Protein AF-A0A447N6K6-F1 (afdb_monomer_lite)

InterPro domains:
  IPR001036 Acriflavin resistance protein [PF00873] (1-75)
  IPR027463 Multidrug efflux transporter AcrB TolC docking domain, DN/DC subdomains [G3DSA:3.30.2090.10] (1-77)
  IPR027463 Multidrug efflux transporter AcrB TolC docking domain, DN/DC subdomains [SSF82714] (1-74)

Organism: Salmonella enterica I (NCBI:txid59201)

Foldseek 3Di:
DDPVLLVVLLDVQQDWDQPDWPQDDPDDPPDPDGDRDGPHHGDDDLVSQQQRFSDQDPVRDTDGNVNPDDGDDDPDDD

Radius of gyration: 18.09 Å; chains: 1; bounding box: 45×27×48 Å

pLDDT: mean 73.56, std 16.89, range [46.66, 92.56]

Sequence (78 aa):
MTTKDVTDAIESQNAQIAVGQLGGTPSVDKQALNATINAQSLLQTPQQFRDITLRVNQDGSEVKLGDVATVELGGGKI

Structure (mmCIF, N/CA/C/O backbone):
data_AF-A0A447N6K6-F1
#
_entry.id   AF-A0A447N6K6-F1
#
loop_
_atom_site.group_PDB
_atom_site.id
_atom_site.type_symbol
_atom_site.label_atom_id
_atom_site.label_alt_id
_atom_site.label_comp_id
_atom_site.label_asym_id
_atom_site.label_entity_id
_atom_site.label_seq_id
_atom_site.pdbx_PDB_ins_code
_atom_site.Cartn_x
_atom_site.Cartn_y
_atom_site.Cartn_z
_atom_site.occupancy
_atom_site.B_iso_or_equiv
_atom_site.auth_seq_id
_atom_site.auth_comp_id
_atom_site.auth_asym_id
_atom_site.auth_atom_id
_atom_site.pdbx_PDB_model_num
ATOM 1 N N . MET A 1 1 ? -1.987 -2.285 -16.070 1.00 74.69 1 MET A N 1
ATOM 2 C CA . MET A 1 1 ? -1.309 -1.860 -14.841 1.00 74.69 1 MET A CA 1
ATOM 3 C C . MET A 1 1 ? -0.343 -0.766 -15.222 1.00 74.69 1 MET A C 1
ATOM 5 O O . MET A 1 1 ? 0.407 -0.941 -16.176 1.00 74.69 1 MET A O 1
ATOM 9 N N . THR A 1 2 ? -0.441 0.367 -14.554 1.00 88.50 2 THR A N 1
ATOM 10 C CA . THR A 1 2 ? 0.354 1.570 -14.775 1.00 88.50 2 THR A CA 1
ATOM 11 C C . THR A 1 2 ? 1.105 1.917 -13.497 1.00 88.50 2 THR A C 1
ATOM 13 O O . THR A 1 2 ? 0.816 1.380 -12.429 1.00 88.50 2 THR A O 1
ATOM 16 N N . THR A 1 3 ? 2.060 2.838 -13.587 1.00 85.81 3 THR A N 1
ATOM 17 C CA . THR A 1 3 ? 2.771 3.352 -12.409 1.00 85.81 3 THR A CA 1
ATOM 18 C C . THR A 1 3 ? 1.824 3.987 -11.392 1.00 85.81 3 THR A C 1
ATOM 20 O O . THR A 1 3 ? 2.057 3.867 -10.194 1.00 85.81 3 THR A O 1
ATOM 23 N N . LYS A 1 4 ? 0.722 4.592 -11.854 1.00 88.94 4 LYS A N 1
ATOM 24 C CA . LYS A 1 4 ? -0.312 5.155 -10.985 1.00 88.94 4 LYS A CA 1
ATOM 25 C C . LYS A 1 4 ? -1.027 4.087 -10.151 1.00 88.94 4 LYS A C 1
ATOM 27 O O . LYS A 1 4 ? -1.234 4.309 -8.965 1.00 88.94 4 LYS A O 1
ATOM 32 N N . ASP A 1 5 ? -1.331 2.928 -10.737 1.00 85.19 5 ASP A N 1
ATOM 33 C CA . ASP A 1 5 ? -1.989 1.826 -10.013 1.00 85.19 5 ASP A CA 1
ATOM 34 C C . ASP A 1 5 ? -1.134 1.351 -8.824 1.00 85.19 5 ASP A C 1
ATOM 36 O O . ASP A 1 5 ? -1.656 0.991 -7.773 1.00 85.19 5 ASP A O 1
ATOM 40 N N . VAL A 1 6 ? 0.195 1.388 -8.977 1.00 85.62 6 VAL A N 1
ATOM 41 C CA . VAL A 1 6 ? 1.143 1.023 -7.916 1.00 85.62 6 VAL A CA 1
ATOM 42 C C . VAL A 1 6 ? 1.148 2.055 -6.791 1.00 85.62 6 VAL A C 1
ATOM 44 O O . VAL A 1 6 ? 1.073 1.679 -5.623 1.00 85.62 6 VAL A O 1
ATOM 47 N N . THR A 1 7 ? 1.222 3.347 -7.121 1.00 86.31 7 THR A N 1
ATOM 48 C CA . THR A 1 7 ? 1.192 4.422 -6.118 1.00 86.31 7 THR A CA 1
ATOM 49 C C . THR A 1 7 ? -0.110 4.401 -5.323 1.00 86.31 7 THR A C 1
ATOM 51 O O . THR A 1 7 ? -0.067 4.396 -4.095 1.00 86.31 7 THR A O 1
ATOM 54 N N . ASP A 1 8 ? -1.247 4.293 -6.012 1.00 87.88 8 ASP A N 1
ATOM 55 C CA . ASP A 1 8 ? -2.565 4.263 -5.378 1.00 87.88 8 ASP A CA 1
ATOM 56 C C . ASP A 1 8 ? -2.702 3.043 -4.437 1.00 87.88 8 ASP A C 1
ATOM 58 O O . ASP A 1 8 ? -3.225 3.156 -3.325 1.00 87.88 8 ASP A O 1
ATOM 62 N N . ALA A 1 9 ? -2.179 1.876 -4.837 1.00 86.00 9 ALA A N 1
ATOM 63 C CA . ALA A 1 9 ? -2.196 0.669 -4.009 1.00 86.00 9 ALA A CA 1
ATOM 64 C C . ALA A 1 9 ? -1.321 0.795 -2.752 1.00 86.00 9 ALA A C 1
ATOM 66 O O . ALA A 1 9 ? -1.736 0.363 -1.674 1.00 86.00 9 ALA A O 1
ATOM 67 N N . ILE A 1 10 ? -0.134 1.403 -2.876 1.00 85.19 10 ILE A N 1
ATOM 68 C CA . ILE A 1 10 ? 0.756 1.658 -1.738 1.00 85.19 10 ILE A CA 1
ATOM 69 C C . ILE A 1 10 ? 0.094 2.622 -0.756 1.00 85.19 10 ILE A C 1
ATOM 71 O O . ILE A 1 10 ? 0.056 2.324 0.433 1.00 85.19 10 ILE A O 1
ATOM 75 N N . GLU A 1 11 ? -0.458 3.741 -1.225 1.00 84.94 11 GLU A N 1
ATOM 76 C CA . GLU A 1 11 ? -1.126 4.719 -0.357 1.00 84.94 11 GLU A CA 1
ATOM 77 C C . GLU A 1 11 ? -2.340 4.118 0.361 1.00 84.94 11 GLU A C 1
ATOM 79 O O . GLU A 1 11 ? -2.530 4.346 1.554 1.00 84.94 11 GLU A O 1
ATOM 84 N N . SER A 1 12 ? -3.132 3.299 -0.337 1.00 83.12 12 SER A N 1
ATOM 85 C CA . SER A 1 12 ? -4.322 2.671 0.241 1.00 83.12 12 SER A CA 1
ATOM 86 C C . SER A 1 12 ? -4.006 1.597 1.286 1.00 83.12 12 SER A C 1
ATOM 88 O O . SER A 1 12 ? -4.798 1.420 2.210 1.00 83.12 12 SER A O 1
ATOM 90 N N . GLN A 1 13 ? -2.919 0.836 1.124 1.00 81.88 13 GLN A N 1
ATOM 91 C CA . GLN A 1 13 ? -2.583 -0.295 2.007 1.00 81.88 13 GLN A CA 1
ATOM 92 C C . GLN A 1 13 ? -1.538 0.056 3.069 1.00 81.88 13 GLN A C 1
ATOM 94 O O . GLN A 1 13 ? -1.453 -0.615 4.094 1.00 81.88 13 GLN A O 1
ATOM 99 N N . ASN A 1 14 ? -0.782 1.133 2.867 1.00 79.44 14 ASN A N 1
ATOM 100 C CA . ASN A 1 14 ? 0.107 1.723 3.860 1.00 79.44 14 ASN A CA 1
ATOM 101 C C . ASN A 1 14 ? -0.571 2.904 4.573 1.00 79.44 14 ASN A C 1
A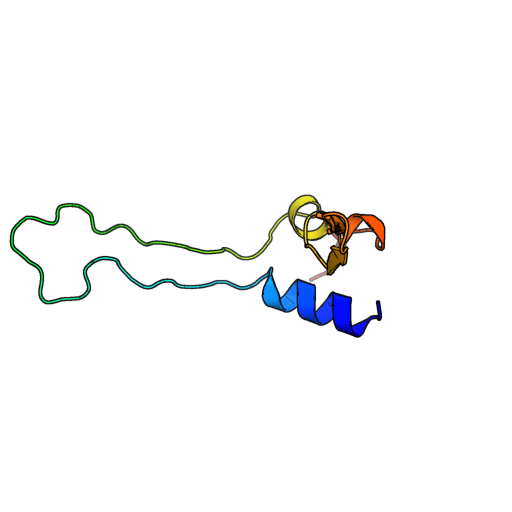TOM 103 O O . ASN A 1 14 ? -0.008 3.993 4.681 1.00 79.44 14 ASN A O 1
ATOM 107 N N . ALA A 1 15 ? -1.799 2.698 5.044 1.00 72.56 15 ALA A N 1
ATOM 108 C CA . ALA A 1 15 ? -2.573 3.708 5.751 1.00 72.56 15 ALA A CA 1
ATOM 109 C C . ALA A 1 15 ? -2.825 3.277 7.197 1.00 72.56 15 ALA A C 1
ATOM 111 O O . ALA A 1 15 ? -3.176 2.130 7.477 1.00 72.56 15 ALA A O 1
ATOM 112 N N . GLN A 1 16 ? -2.678 4.216 8.132 1.00 60.91 16 GLN A N 1
ATOM 113 C CA . GLN A 1 16 ? -3.103 4.002 9.508 1.00 60.91 16 GLN A CA 1
ATOM 114 C C . GLN A 1 16 ? -4.603 4.282 9.612 1.00 60.91 16 GLN A C 1
ATOM 116 O O . GLN A 1 16 ? -5.027 5.438 9.613 1.00 60.91 16 GLN A O 1
ATOM 121 N N . ILE A 1 17 ? -5.409 3.228 9.730 1.00 59.75 17 ILE A N 1
ATOM 122 C CA . ILE A 1 17 ? -6.848 3.371 9.969 1.00 59.75 17 ILE A CA 1
ATOM 123 C C . ILE A 1 17 ? -7.100 3.291 11.474 1.00 59.75 17 ILE A C 1
ATOM 125 O O . ILE A 1 17 ? -7.092 2.214 12.078 1.00 59.75 17 ILE A O 1
ATOM 129 N N . ALA A 1 18 ? -7.329 4.455 12.084 1.00 56.78 18 ALA A N 1
ATOM 130 C CA . ALA A 1 18 ? -7.843 4.552 13.443 1.00 56.78 18 ALA A CA 1
ATOM 131 C C . ALA A 1 18 ? -9.340 4.210 13.428 1.00 56.78 18 ALA A C 1
ATOM 133 O O . ALA A 1 18 ? -10.166 4.995 12.972 1.00 56.78 18 ALA A O 1
ATOM 134 N N . VAL A 1 19 ? -9.697 3.032 13.929 1.00 54.38 19 VAL A N 1
ATOM 135 C CA . VAL A 1 19 ? -11.077 2.500 13.894 1.00 54.38 19 VAL A CA 1
ATOM 136 C C . VAL A 1 19 ? -11.933 3.005 15.060 1.00 54.38 19 VAL A C 1
ATOM 138 O O . VAL A 1 19 ? -13.051 2.544 15.269 1.00 54.38 19 VAL A O 1
ATOM 141 N N . GLY A 1 20 ? -11.420 3.969 15.826 1.00 54.59 20 GLY A N 1
ATOM 142 C CA . GLY A 1 20 ? -12.047 4.467 17.046 1.00 54.59 20 GLY A CA 1
ATOM 143 C C . GLY A 1 20 ? -11.890 3.518 18.239 1.00 54.59 20 GLY A C 1
ATOM 144 O O . GLY A 1 20 ? -11.161 2.526 18.198 1.00 54.59 20 GLY A O 1
ATOM 145 N N . GLN A 1 21 ? -12.561 3.857 19.339 1.00 51.94 21 GLN A N 1
ATOM 146 C CA . GLN A 1 21 ? -12.635 3.025 20.539 1.00 51.94 21 GLN A CA 1
ATOM 147 C C . GLN A 1 21 ? -13.986 2.313 20.583 1.00 51.94 21 GLN A C 1
ATOM 149 O O . GLN A 1 21 ? -15.034 2.944 20.425 1.00 51.94 21 GLN A O 1
ATOM 154 N N . LEU A 1 22 ? -13.972 1.004 20.841 1.00 51.78 22 LEU A N 1
ATOM 155 C CA . LEU A 1 22 ? -15.191 0.268 21.152 1.00 51.78 22 LEU A CA 1
ATOM 156 C C . LEU A 1 22 ? -15.662 0.711 22.554 1.00 51.78 22 LEU A C 1
ATOM 158 O O . LEU A 1 22 ? -15.048 0.339 23.551 1.00 51.78 22 LEU A O 1
ATOM 162 N N . GLY A 1 23 ? -16.709 1.543 22.629 1.00 49.28 23 GLY A N 1
ATOM 163 C CA . GLY A 1 23 ? -17.239 2.079 23.896 1.00 49.28 23 GLY A CA 1
ATOM 164 C C . GLY A 1 23 ? -16.976 3.568 24.162 1.00 49.28 23 GLY A C 1
ATOM 165 O O . GLY A 1 23 ? -16.750 3.947 25.310 1.00 49.28 23 GLY A O 1
ATOM 166 N N . GLY A 1 24 ? -17.015 4.425 23.134 1.00 49.38 24 GLY A N 1
ATOM 167 C CA . GLY A 1 24 ? -17.187 5.868 23.350 1.00 49.38 24 GLY A CA 1
ATOM 168 C C . GLY A 1 24 ? -18.473 6.141 24.146 1.00 49.38 24 GLY A C 1
ATOM 169 O O . GLY A 1 24 ? -19.509 5.545 23.861 1.00 49.38 24 GLY A O 1
ATOM 170 N N . THR A 1 25 ? -18.387 6.985 25.174 1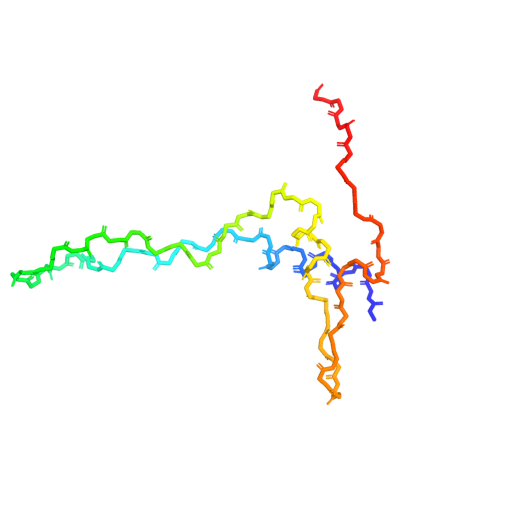.00 49.97 25 THR A N 1
ATOM 171 C CA . THR A 1 25 ? -19.462 7.295 26.133 1.00 49.97 25 THR A CA 1
ATOM 172 C C . THR A 1 25 ? -20.800 7.655 25.464 1.00 49.97 25 THR A C 1
ATOM 174 O O . THR A 1 25 ? -20.794 8.305 24.417 1.00 49.97 25 THR A O 1
ATOM 177 N N . PRO A 1 26 ? -21.956 7.302 26.074 1.00 48.16 26 PRO A N 1
ATOM 178 C CA . PRO A 1 26 ? -22.149 6.850 27.457 1.00 48.16 26 PRO A CA 1
ATOM 179 C C . PRO A 1 26 ? -22.132 5.318 27.607 1.00 48.16 26 PRO A C 1
ATOM 181 O O . PRO A 1 26 ? -22.816 4.595 26.887 1.00 48.16 26 PRO A O 1
ATOM 184 N N . SER A 1 27 ? -21.344 4.833 28.568 1.00 52.16 27 SER A N 1
ATOM 185 C CA . SER A 1 27 ? -21.106 3.411 28.837 1.00 52.16 27 SER A CA 1
ATOM 186 C C . SER A 1 27 ? -22.294 2.738 29.530 1.00 52.16 27 SER A C 1
ATOM 188 O O . SER A 1 27 ? -22.837 3.279 30.490 1.00 52.16 27 SER A O 1
ATOM 190 N N . VAL A 1 28 ? -22.651 1.524 29.104 1.00 54.53 28 VAL A N 1
ATOM 191 C CA . VAL A 1 28 ? -23.479 0.616 29.909 1.00 54.53 28 VAL A CA 1
ATOM 192 C C . VAL A 1 28 ? -22.628 0.026 31.040 1.00 54.53 28 VAL A C 1
ATOM 194 O O . VAL A 1 28 ? -21.500 -0.424 30.813 1.00 54.53 28 VAL A O 1
ATOM 197 N N . ASP A 1 29 ? -23.150 0.051 32.267 1.00 50.22 29 ASP A N 1
ATOM 198 C CA . ASP A 1 29 ? -22.520 -0.528 33.456 1.00 50.22 29 ASP A CA 1
ATOM 199 C C . ASP A 1 29 ? -22.138 -1.995 33.187 1.00 50.22 29 ASP A C 1
ATOM 201 O O . ASP A 1 29 ? -23.033 -2.836 33.099 1.00 50.22 29 ASP A O 1
ATOM 205 N N . LYS A 1 30 ? -20.827 -2.285 33.056 1.00 51.22 30 LYS A N 1
ATOM 206 C CA . LYS A 1 30 ? -20.135 -3.608 32.951 1.00 51.22 30 LYS A CA 1
ATOM 207 C C . LYS A 1 30 ? -19.205 -3.819 31.741 1.00 51.22 30 LYS A C 1
ATOM 209 O O . LYS A 1 30 ? -18.740 -4.941 31.542 1.00 51.22 30 LYS A O 1
ATOM 214 N N . GLN A 1 31 ? -18.846 -2.806 30.955 1.00 46.91 31 GLN A N 1
ATOM 215 C CA . GLN A 1 31 ? -17.871 -3.016 29.870 1.00 46.91 31 GLN A CA 1
ATOM 216 C C . GLN A 1 31 ? -16.413 -2.921 30.365 1.00 46.91 31 GLN A C 1
ATOM 218 O O . GLN A 1 31 ? -15.796 -1.862 30.369 1.00 46.91 31 GLN A O 1
ATOM 223 N N . ALA A 1 32 ? -15.852 -4.058 30.788 1.00 48.44 32 ALA A N 1
ATOM 224 C CA . ALA A 1 32 ? -14.471 -4.207 31.269 1.00 48.44 32 ALA A CA 1
ATOM 225 C C . ALA A 1 32 ? -13.413 -4.328 30.146 1.00 48.44 32 ALA A C 1
ATOM 227 O O . ALA A 1 32 ? -12.327 -4.855 30.379 1.00 48.44 32 ALA A O 1
ATOM 228 N N . LEU A 1 33 ? -13.712 -3.881 28.922 1.00 47.81 33 LEU A N 1
ATOM 229 C CA . LEU A 1 33 ? -12.794 -4.010 27.787 1.00 47.81 33 LEU A CA 1
ATOM 230 C C . LEU A 1 33 ? -12.764 -2.721 26.959 1.00 47.81 33 LEU A C 1
ATOM 232 O O . LEU A 1 33 ? -13.475 -2.584 25.968 1.00 47.81 33 LEU A O 1
ATOM 236 N N . ASN A 1 34 ? -11.924 -1.775 27.378 1.00 46.66 34 ASN A N 1
ATOM 237 C CA . ASN A 1 34 ? -11.502 -0.658 26.538 1.00 46.66 34 ASN A CA 1
ATOM 238 C C . ASN A 1 34 ? -10.319 -1.157 25.696 1.00 46.66 34 ASN A C 1
ATOM 240 O O . ASN A 1 34 ? -9.174 -1.133 26.142 1.00 46.66 34 ASN A O 1
ATOM 244 N N . ALA A 1 35 ? -10.610 -1.736 24.532 1.00 52.09 35 ALA A N 1
ATOM 245 C CA . ALA A 1 35 ? -9.589 -2.188 23.596 1.00 52.09 35 ALA A CA 1
ATOM 246 C C . ALA A 1 35 ? -9.518 -1.197 22.433 1.00 52.09 35 ALA A C 1
ATOM 248 O O . ALA A 1 35 ? -10.506 -0.979 21.730 1.00 52.09 35 ALA A O 1
ATOM 249 N N . THR A 1 36 ? -8.347 -0.597 22.225 1.00 53.97 36 THR A N 1
ATOM 250 C CA . THR A 1 36 ? -8.066 0.153 21.000 1.00 53.97 36 THR A CA 1
ATOM 251 C C . THR A 1 36 ? -8.083 -0.832 19.839 1.00 53.97 36 THR A C 1
ATOM 253 O O . THR A 1 36 ? -7.210 -1.696 19.739 1.00 53.97 36 THR A O 1
ATOM 256 N N . ILE A 1 37 ? -9.088 -0.729 18.974 1.00 53.97 37 ILE A N 1
ATOM 257 C CA . ILE A 1 37 ? -9.130 -1.507 17.741 1.00 53.97 37 ILE A CA 1
ATOM 258 C C . ILE A 1 37 ? -8.252 -0.759 16.740 1.00 53.97 37 ILE A C 1
ATOM 260 O O . ILE A 1 37 ? -8.566 0.361 16.350 1.00 53.97 37 ILE A O 1
ATOM 264 N N . ASN A 1 38 ? -7.133 -1.365 16.351 1.00 56.50 38 ASN A N 1
ATOM 265 C CA . ASN A 1 38 ? -6.282 -0.881 15.266 1.00 56.50 38 ASN A CA 1
ATOM 266 C C . ASN A 1 38 ? -6.604 -1.735 14.025 1.00 56.50 38 ASN A C 1
ATOM 268 O O . ASN A 1 38 ? -6.318 -2.930 14.051 1.00 56.50 38 ASN A O 1
ATOM 272 N N . ALA A 1 39 ? -7.230 -1.184 12.971 1.00 57.88 39 ALA A N 1
ATOM 273 C CA . ALA A 1 39 ? -7.617 -1.982 11.788 1.00 57.88 39 ALA A CA 1
ATOM 274 C C . ALA A 1 39 ? -6.484 -2.147 10.784 1.00 57.88 39 ALA A C 1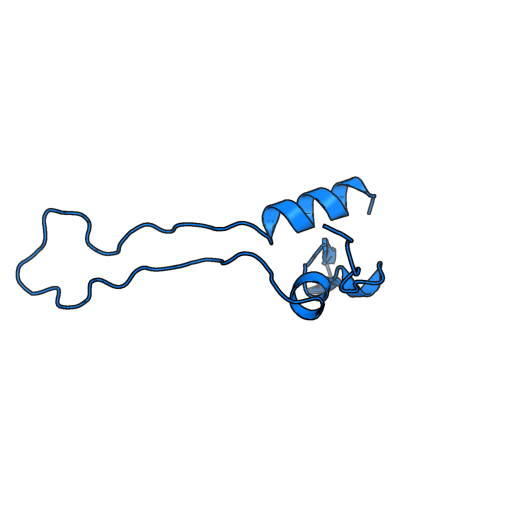
ATOM 276 O O . ALA A 1 39 ? -6.508 -3.117 10.043 1.00 57.88 39 ALA A O 1
ATOM 277 N N . GLN A 1 40 ? -5.506 -1.245 10.750 1.00 59.38 40 GLN A N 1
ATOM 278 C CA . GLN A 1 40 ? -4.324 -1.352 9.895 1.00 59.38 40 GLN A CA 1
ATOM 279 C C . GLN A 1 40 ? -3.259 -0.375 10.406 1.00 59.38 40 GLN A C 1
ATOM 281 O O . GLN A 1 40 ? -3.566 0.769 10.748 1.00 59.38 40 GLN A O 1
ATOM 286 N N . SER A 1 41 ? -2.021 -0.855 10.509 1.00 65.44 41 SER A N 1
ATOM 287 C CA . SER A 1 41 ? -0.834 -0.068 10.858 1.00 65.44 41 SER A CA 1
ATOM 288 C C . SER A 1 41 ? -0.013 0.171 9.596 1.00 65.44 41 SER A C 1
ATOM 290 O O . SER A 1 41 ? -0.074 -0.634 8.669 1.00 65.44 41 SER A O 1
ATOM 292 N N . LEU A 1 42 ? 0.797 1.232 9.591 1.00 76.50 42 LEU A N 1
ATOM 293 C CA . LEU A 1 42 ? 1.788 1.466 8.541 1.00 76.50 42 LEU A CA 1
ATOM 294 C C . LEU A 1 42 ? 2.654 0.213 8.330 1.00 76.50 42 LEU A C 1
ATOM 296 O O . LEU A 1 42 ? 3.059 -0.434 9.302 1.00 76.50 42 LEU A O 1
ATOM 300 N N . LEU A 1 43 ? 2.941 -0.102 7.068 1.00 82.25 43 LEU A N 1
ATOM 301 C CA . LEU A 1 43 ? 3.849 -1.170 6.666 1.00 82.25 43 LEU A CA 1
ATOM 302 C C . LEU A 1 43 ? 5.278 -0.753 7.042 1.00 82.25 43 LEU A C 1
ATOM 304 O O . LEU A 1 43 ? 5.717 0.360 6.760 1.00 82.25 43 LEU A O 1
ATOM 308 N N . GLN A 1 44 ? 6.008 -1.647 7.701 1.00 81.19 44 GLN A N 1
ATOM 309 C CA . GLN A 1 44 ? 7.334 -1.377 8.265 1.00 81.19 44 GLN A CA 1
ATOM 310 C C . GLN A 1 44 ? 8.444 -2.217 7.637 1.00 81.19 44 GLN A C 1
ATOM 312 O O . GLN A 1 44 ? 9.614 -1.851 7.723 1.00 81.19 44 GLN A O 1
ATOM 317 N N . THR A 1 45 ? 8.106 -3.354 7.027 1.00 85.62 45 THR A N 1
ATOM 318 C CA . THR A 1 45 ? 9.105 -4.295 6.502 1.00 85.62 45 THR A CA 1
ATOM 319 C C . THR A 1 45 ? 9.016 -4.422 4.984 1.00 85.62 45 THR A C 1
ATOM 321 O O . THR A 1 45 ? 7.912 -4.404 4.440 1.00 85.62 45 THR A O 1
ATOM 324 N N . PRO A 1 46 ? 10.140 -4.628 4.272 1.00 86.38 46 PRO A N 1
ATOM 325 C CA . PRO A 1 46 ? 10.116 -4.885 2.833 1.00 86.38 46 PRO A CA 1
ATOM 326 C C . PRO A 1 46 ? 9.180 -6.034 2.439 1.00 86.38 46 PRO A C 1
ATOM 328 O O . PRO A 1 46 ? 8.509 -5.933 1.419 1.00 86.38 46 PRO A O 1
ATOM 331 N N . GLN A 1 47 ? 9.082 -7.100 3.247 1.00 86.44 47 GLN A N 1
ATOM 332 C CA . GLN A 1 47 ? 8.105 -8.172 3.013 1.00 86.44 47 GLN A CA 1
ATOM 333 C C . GLN A 1 47 ? 6.661 -7.653 2.992 1.00 86.44 47 GLN A C 1
ATOM 335 O O . GLN A 1 47 ? 5.936 -7.954 2.053 1.00 86.44 47 GLN A O 1
ATOM 340 N N . GLN A 1 48 ? 6.266 -6.828 3.965 1.00 86.00 48 GLN A N 1
ATOM 341 C CA . GLN A 1 48 ? 4.916 -6.255 4.014 1.00 86.00 48 GLN A CA 1
ATOM 342 C C . GLN A 1 48 ? 4.603 -5.399 2.782 1.00 86.00 48 GLN A C 1
ATOM 344 O O . GLN A 1 48 ? 3.496 -5.457 2.262 1.00 86.00 48 GLN A O 1
ATOM 349 N N . PHE A 1 49 ? 5.585 -4.650 2.277 1.00 87.88 49 PHE A N 1
ATOM 350 C CA . PHE A 1 49 ? 5.427 -3.910 1.025 1.00 87.88 49 PHE A CA 1
ATOM 351 C C . PHE A 1 49 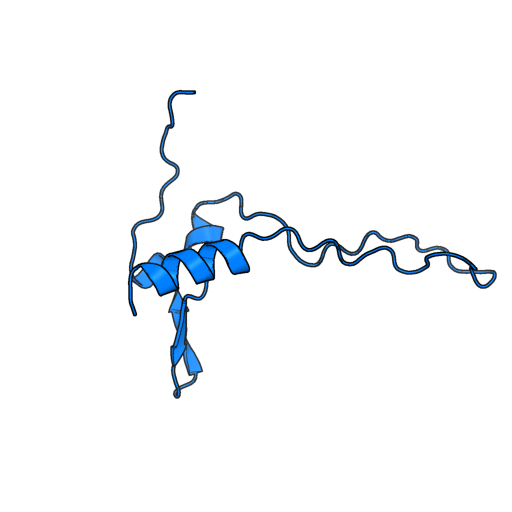? 5.312 -4.840 -0.190 1.00 87.88 49 PHE A C 1
ATOM 353 O O . PHE A 1 49 ? 4.517 -4.573 -1.083 1.00 87.88 49 PHE A O 1
ATOM 360 N N . ARG A 1 50 ? 6.054 -5.955 -0.238 1.00 89.88 50 ARG A N 1
ATOM 361 C CA . ARG A 1 50 ? 5.933 -6.942 -1.330 1.00 89.88 50 ARG A CA 1
ATOM 362 C C . ARG A 1 50 ? 4.554 -7.586 -1.383 1.00 89.88 50 ARG A C 1
ATOM 364 O O . ARG A 1 50 ? 4.110 -7.912 -2.477 1.00 89.88 50 ARG A O 1
ATOM 371 N N . ASP A 1 51 ? 3.903 -7.741 -0.234 1.00 90.75 51 ASP A N 1
ATOM 372 C CA . ASP A 1 51 ? 2.569 -8.329 -0.112 1.00 90.75 51 ASP A CA 1
ATOM 373 C C . ASP A 1 51 ? 1.418 -7.376 -0.473 1.00 90.75 51 ASP A C 1
ATOM 375 O O . ASP A 1 51 ? 0.269 -7.808 -0.467 1.00 90.75 51 ASP A O 1
ATOM 379 N N . ILE A 1 52 ? 1.699 -6.117 -0.835 1.00 89.38 52 ILE A N 1
ATOM 380 C CA . ILE A 1 52 ? 0.682 -5.163 -1.302 1.00 89.38 52 ILE A CA 1
ATOM 381 C C . ILE A 1 52 ? 0.002 -5.714 -2.555 1.00 89.38 52 ILE A C 1
ATOM 383 O O . ILE A 1 52 ? 0.649 -5.902 -3.589 1.00 89.38 52 ILE A O 1
ATOM 387 N N . THR A 1 53 ? -1.311 -5.918 -2.488 1.00 91.06 53 THR A N 1
ATOM 388 C CA . THR A 1 53 ? -2.101 -6.395 -3.627 1.00 91.06 53 THR A CA 1
ATOM 389 C C . THR A 1 53 ? -2.349 -5.248 -4.600 1.00 91.06 53 THR A C 1
ATOM 391 O O . THR A 1 53 ? -2.951 -4.240 -4.242 1.00 91.06 53 THR A O 1
ATOM 394 N N . LEU A 1 54 ? -1.904 -5.391 -5.846 1.00 89.56 54 LEU A N 1
ATOM 395 C CA . LEU A 1 54 ? -2.096 -4.396 -6.905 1.00 89.56 54 LEU A CA 1
ATOM 396 C C . LEU A 1 54 ? -3.374 -4.648 -7.703 1.00 89.56 54 LEU A C 1
ATOM 398 O O . LEU A 1 54 ? -4.053 -3.714 -8.126 1.00 89.56 54 LEU A O 1
ATOM 402 N N . ARG A 1 55 ? -3.692 -5.920 -7.952 1.00 87.19 55 ARG A N 1
ATOM 403 C CA . ARG A 1 55 ? -4.860 -6.313 -8.740 1.00 87.19 55 ARG A CA 1
ATOM 404 C C . ARG A 1 55 ? -5.311 -7.718 -8.376 1.00 87.19 55 ARG A C 1
ATOM 406 O O . ARG A 1 55 ? -4.481 -8.595 -8.174 1.00 87.19 55 ARG A O 1
ATOM 413 N N . VAL A 1 56 ? -6.621 -7.934 -8.407 1.00 89.50 56 VAL A N 1
ATOM 414 C CA . VAL A 1 56 ? -7.230 -9.269 -8.401 1.00 89.50 56 VAL A CA 1
ATOM 415 C C . VAL A 1 56 ? -7.728 -9.578 -9.815 1.00 89.50 56 VAL A C 1
ATOM 417 O O . VAL A 1 56 ? -8.416 -8.763 -10.441 1.00 89.50 56 VAL A O 1
ATOM 420 N N . ASN A 1 57 ? -7.322 -10.718 -10.359 1.00 88.25 57 ASN A N 1
ATOM 421 C CA . ASN A 1 57 ? -7.738 -11.209 -11.666 1.00 88.25 57 ASN A CA 1
ATOM 422 C C . ASN A 1 57 ? -9.078 -11.952 -11.559 1.00 88.25 57 ASN A C 1
ATOM 424 O O . ASN A 1 57 ? -9.517 -12.351 -10.483 1.00 88.25 57 ASN A O 1
ATOM 428 N N . GLN A 1 58 ? -9.750 -12.149 -12.693 1.00 89.44 58 GLN A N 1
ATOM 429 C CA . GLN A 1 58 ? -11.076 -12.783 -12.723 1.00 89.44 58 GLN A CA 1
ATOM 430 C C . GLN A 1 58 ? -11.064 -14.263 -12.315 1.00 89.44 58 GLN A C 1
ATOM 432 O O . GLN A 1 58 ? -12.101 -14.801 -11.943 1.00 89.44 58 GLN A O 1
ATOM 437 N N . ASP A 1 59 ? -9.903 -14.909 -12.381 1.00 89.38 59 ASP A N 1
ATOM 438 C CA . ASP A 1 59 ? -9.671 -16.290 -11.954 1.00 89.38 59 ASP A CA 1
ATOM 439 C C . ASP A 1 59 ? -9.375 -16.417 -10.447 1.00 89.38 59 ASP A C 1
ATOM 441 O O . ASP A 1 59 ? -9.173 -17.525 -9.955 1.00 89.38 59 ASP A O 1
ATOM 445 N N . GLY A 1 60 ? -9.359 -15.299 -9.711 1.00 86.69 60 GLY A N 1
ATOM 446 C CA . GLY A 1 60 ? -9.032 -15.251 -8.287 1.00 86.69 60 GLY A CA 1
ATOM 447 C C . GLY A 1 60 ? -7.535 -15.178 -7.986 1.00 86.69 60 GLY A C 1
ATOM 448 O O . GLY A 1 60 ? -7.166 -15.143 -6.816 1.00 86.69 60 GLY A O 1
ATOM 449 N N . SER A 1 61 ? -6.669 -15.134 -9.004 1.00 89.25 61 SER A N 1
ATOM 450 C CA . SER A 1 61 ? -5.250 -14.859 -8.786 1.00 89.25 61 SER A CA 1
ATOM 451 C C . SER A 1 61 ? -5.031 -13.388 -8.432 1.00 89.25 61 SER A C 1
ATOM 453 O O . SER A 1 61 ? -5.718 -12.492 -8.927 1.00 89.25 61 SER A O 1
ATOM 455 N N . GLU A 1 62 ? -4.057 -13.130 -7.570 1.00 91.75 62 GLU A N 1
ATOM 456 C CA . GLU A 1 62 ? -3.686 -11.783 -7.150 1.00 91.75 62 GLU A CA 1
ATOM 457 C C . GLU A 1 62 ? -2.312 -11.435 -7.710 1.00 91.75 62 GLU A C 1
ATOM 459 O O . GLU A 1 62 ? -1.415 -12.274 -7.740 1.00 91.75 62 GLU A O 1
ATOM 464 N N . VAL A 1 63 ? -2.155 -10.190 -8.148 1.00 91.12 63 VAL A N 1
ATOM 465 C CA . VAL A 1 63 ? -0.864 -9.616 -8.523 1.00 91.12 63 VAL A CA 1
ATOM 466 C C . VAL A 1 63 ? -0.415 -8.728 -7.380 1.00 91.12 63 VAL A C 1
ATOM 468 O O . VAL A 1 63 ? -1.105 -7.763 -7.040 1.00 91.12 63 VAL A O 1
ATOM 471 N N . LYS A 1 64 ? 0.735 -9.046 -6.799 1.00 92.56 64 LYS A N 1
ATOM 472 C CA . LYS A 1 64 ? 1.330 -8.319 -5.682 1.00 92.56 64 LYS A CA 1
ATOM 473 C C . LYS A 1 64 ? 2.444 -7.390 -6.154 1.00 92.56 64 LYS A C 1
ATOM 475 O O . LYS A 1 64 ? 2.989 -7.546 -7.246 1.00 92.56 64 LYS A O 1
ATOM 480 N N . LEU A 1 65 ? 2.831 -6.431 -5.315 1.00 90.75 65 LEU A N 1
ATOM 481 C CA . LEU A 1 65 ? 3.940 -5.525 -5.616 1.00 90.75 65 LEU A CA 1
ATOM 482 C C . LEU A 1 65 ? 5.251 -6.287 -5.850 1.00 90.75 65 LEU A C 1
ATOM 484 O O . LEU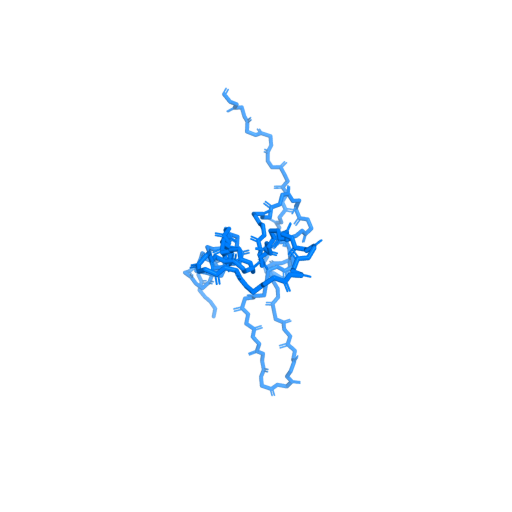 A 1 65 ? 6.003 -5.940 -6.758 1.00 90.75 65 LEU A O 1
ATOM 488 N N . GLY A 1 66 ? 5.492 -7.354 -5.083 1.00 90.12 66 GLY A N 1
ATOM 489 C CA . GLY A 1 66 ? 6.664 -8.214 -5.253 1.00 90.12 66 GLY A CA 1
ATOM 490 C C . GLY A 1 66 ? 6.741 -8.935 -6.604 1.00 90.12 66 GLY A C 1
ATOM 491 O O . GLY A 1 66 ? 7.836 -9.312 -7.010 1.00 90.12 66 GLY A O 1
ATOM 492 N N . ASP A 1 67 ? 5.622 -9.083 -7.319 1.00 90.81 67 ASP A N 1
ATOM 493 C CA . ASP A 1 67 ? 5.592 -9.743 -8.631 1.00 90.81 67 ASP A CA 1
ATOM 494 C C . ASP A 1 67 ? 6.059 -8.816 -9.761 1.00 90.81 67 ASP A C 1
ATOM 496 O O . ASP A 1 67 ? 6.407 -9.278 -10.848 1.00 90.81 67 ASP A O 1
ATOM 500 N N . VAL A 1 68 ? 6.055 -7.499 -9.525 1.00 89.31 68 VAL A N 1
ATOM 501 C CA . VAL A 1 68 ? 6.320 -6.486 -10.559 1.00 89.31 68 VAL A CA 1
ATOM 502 C C . VAL A 1 68 ? 7.422 -5.493 -10.205 1.00 89.31 68 VAL A C 1
ATOM 504 O O . VAL A 1 68 ? 7.852 -4.737 -11.077 1.00 89.31 68 VAL A O 1
ATOM 507 N N . ALA A 1 69 ? 7.889 -5.477 -8.955 1.00 88.19 69 ALA A N 1
ATOM 508 C CA . ALA A 1 69 ? 8.931 -4.572 -8.491 1.00 88.19 69 ALA A CA 1
ATOM 509 C C . ALA A 1 69 ? 9.847 -5.216 -7.441 1.00 88.19 69 ALA A C 1
ATOM 511 O O . ALA A 1 69 ? 9.421 -5.984 -6.577 1.00 88.19 69 ALA A O 1
ATOM 512 N N . THR A 1 70 ? 11.121 -4.821 -7.467 1.00 90.12 70 THR A N 1
ATOM 513 C CA . THR A 1 70 ? 12.070 -5.132 -6.396 1.00 90.12 70 THR A CA 1
ATOM 514 C C . THR A 1 70 ? 11.847 -4.174 -5.231 1.00 90.12 70 THR A C 1
ATOM 516 O O . THR A 1 70 ? 11.986 -2.962 -5.375 1.00 90.12 70 THR A O 1
ATOM 519 N N . VAL A 1 71 ? 11.516 -4.724 -4.063 1.00 87.12 71 VAL A N 1
ATOM 520 C CA . VAL A 1 71 ? 11.325 -3.959 -2.824 1.00 87.12 71 VAL A CA 1
ATOM 521 C C . VAL A 1 71 ? 12.485 -4.241 -1.884 1.00 87.12 71 VAL A C 1
ATOM 523 O O . VAL A 1 71 ? 12.678 -5.387 -1.478 1.00 87.12 71 VAL A O 1
ATOM 526 N N . GLU A 1 72 ? 13.231 -3.211 -1.507 1.00 85.25 72 GLU A N 1
ATOM 527 C CA . GLU A 1 72 ? 14.376 -3.310 -0.603 1.00 85.25 72 GLU A CA 1
ATOM 528 C C . GLU A 1 72 ? 14.391 -2.129 0.364 1.00 85.25 72 GLU A C 1
ATOM 530 O O . GLU A 1 72 ? 13.883 -1.048 0.063 1.00 85.25 72 GLU A O 1
ATOM 535 N N . LEU A 1 73 ? 14.979 -2.336 1.544 1.00 84.50 73 LEU A N 1
ATOM 536 C CA . LEU A 1 73 ? 15.212 -1.247 2.482 1.00 84.50 73 LEU A CA 1
ATOM 537 C C . LEU A 1 73 ? 16.398 -0.422 1.965 1.00 84.50 73 LEU A C 1
ATOM 539 O O . LEU A 1 73 ? 17.554 -0.815 2.114 1.00 84.50 73 LEU A O 1
ATOM 543 N N . GLY A 1 74 ? 16.112 0.705 1.319 1.00 78.62 74 GLY A N 1
ATOM 544 C CA . GLY A 1 74 ? 17.148 1.626 0.867 1.00 78.62 74 GLY A CA 1
ATOM 545 C C . GLY A 1 74 ? 17.803 2.321 2.058 1.00 78.62 74 GLY A C 1
ATOM 546 O O . GLY A 1 74 ? 17.115 2.938 2.870 1.00 78.62 74 GLY A O 1
ATOM 547 N N . GLY A 1 75 ? 19.132 2.245 2.162 1.00 57.50 75 GLY A N 1
ATOM 548 C CA . GLY A 1 75 ? 19.913 3.024 3.122 1.00 57.50 75 GLY A CA 1
ATOM 549 C C . GLY A 1 75 ? 19.864 4.511 2.775 1.00 57.50 75 GLY A C 1
ATOM 550 O O . GLY A 1 75 ? 20.785 5.038 2.156 1.00 57.50 75 GLY A O 1
ATOM 551 N N . GLY A 1 76 ? 18.773 5.182 3.136 1.00 49.72 76 GLY A N 1
ATOM 552 C CA . GLY A 1 76 ? 18.662 6.628 3.039 1.00 49.72 76 GLY A CA 1
ATOM 553 C C . GLY A 1 76 ? 19.625 7.262 4.034 1.00 49.72 76 GLY A C 1
ATOM 554 O O . GLY A 1 76 ? 19.468 7.096 5.242 1.00 49.72 76 GLY A O 1
ATOM 555 N N . LYS A 1 77 ? 20.636 7.980 3.538 1.00 47.62 77 LYS A N 1
ATOM 556 C CA . LYS A 1 77 ? 21.311 8.981 4.364 1.00 47.62 77 LYS A CA 1
ATOM 557 C C . LYS A 1 77 ? 20.255 10.001 4.793 1.00 47.62 77 LYS A C 1
ATOM 559 O O . LYS A 1 77 ? 19.676 10.659 3.931 1.00 47.62 77 LYS A O 1
ATOM 564 N N . ILE A 1 78 ? 20.002 10.043 6.099 1.00 49.59 78 ILE A N 1
ATOM 565 C CA . ILE A 1 78 ? 19.307 11.139 6.782 1.00 49.59 78 ILE A CA 1
ATOM 566 C C . ILE A 1 78 ? 20.113 12.433 6.698 1.00 49.59 78 ILE A C 1
ATOM 568 O O . ILE A 1 78 ? 21.361 12.348 6.596 1.00 49.59 78 ILE A O 1
#

Secondary structure (DSSP, 8-state):
--HHHHHHHHHHHS--EEEEETTPSSPPTT-----EEEEE-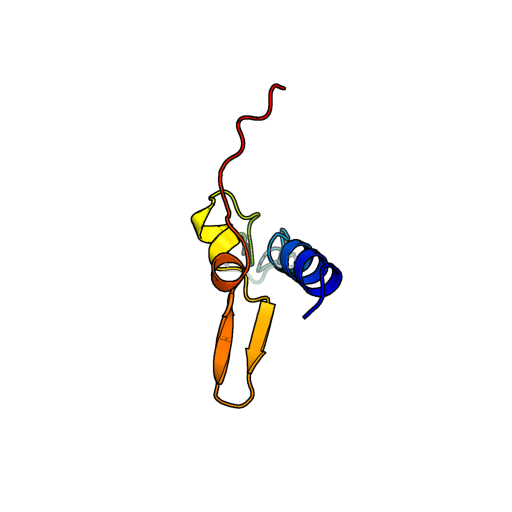---SHHHHHT-EEEE-TTS-EEEHHHHS---------